Protein AF-A0A327NER9-F1 (afdb_monomer)

pLDDT: mean 85.05, std 8.13, range [46.53, 93.12]

Foldseek 3Di:
DPQFWEWDADPVDDDIDIDRPVVVVVVVVVPQFPDKDKDKDDFDDWPPWDQDPVRKTKTKTKTKIWMFGHHPDPPRTPDIDIFIKIWIWIWDWDWDQDPNDTDIDIDIGTGYIYTDDD

Sequence (118 aa):
MPAATIEVTSKSRPGARRFPVREYLTRLKLLPYSSTKIEWSEIQYIKEMSQAADGNYYGVITGQQTFVGYGGNPGDVIYTDVTPKRVRVKLERYQMSYDGTDITKWNLLLGNIGVAAN

Organism: NCBI:txid2183553

Solvent-accessible surface area (backbone atoms only — not comparable to full-atom values): 6838 Å² total; per-residue (Å²): 128,76,85,39,29,37,41,46,72,46,95,93,46,84,63,80,45,77,34,48,46,69,58,48,55,55,54,57,73,71,44,99,44,71,46,74,48,80,46,80,47,73,74,56,60,80,40,78,72,42,74,46,98,85,76,34,36,34,29,36,36,36,30,34,37,40,40,36,33,25,39,94,51,92,88,38,74,76,44,75,49,80,45,48,30,35,32,34,34,37,43,40,79,46,81,44,78,55,94,93,40,80,40,82,46,73,47,80,43,81,44,42,32,38,63,51,82,128

Radius of gyration: 17.62 Å; Cα contacts (8 Å, |Δi|>4): 236; chains: 1; bounding box: 38×24×56 Å

Nearest PDB structures (foldseek):
  6baq-assembly4_D  TM=3.964E-01  e=5.651E-02  Mus musculus
  4kgo-assembly1_B  TM=3.576E-01  e=6.959E-02  Homo sapiens
  5i7j-assembly2_B  TM=3.244E-01  e=5.953E-02  Homo sapiens
  4uv3-assembly1_A  TM=3.340E-01  e=1.156E+00  Escherichia coli str. K-12 substr. MC4100
  5jql-assembly1_E  TM=4.143E-01  e=5.799E+00  Saccharomyces cerevisiae S288C

Structure (mmCIF, N/CA/C/O backbone):
data_AF-A0A327NER9-F1
#
_entry.id   AF-A0A327NER9-F1
#
loop_
_atom_site.group_PDB
_atom_site.id
_atom_site.type_symbol
_atom_site.label_atom_id
_atom_site.label_alt_id
_atom_site.label_comp_id
_atom_site.label_asym_id
_atom_site.label_entity_id
_atom_site.label_seq_id
_atom_site.pdbx_PDB_ins_code
_atom_site.Cartn_x
_atom_site.Cartn_y
_atom_site.Cartn_z
_atom_site.occupancy
_atom_site.B_iso_or_equiv
_atom_site.auth_seq_id
_atom_site.auth_comp_id
_atom_site.auth_asym_id
_atom_site.auth_atom_id
_atom_site.pdbx_PDB_model_num
ATOM 1 N N . MET A 1 1 ? -2.758 -10.154 12.337 1.00 54.97 1 MET A N 1
ATOM 2 C CA . MET A 1 1 ? -3.418 -10.135 11.013 1.00 54.97 1 MET A CA 1
ATOM 3 C C . MET A 1 1 ? -2.993 -11.376 10.247 1.00 54.97 1 MET A C 1
ATOM 5 O O . MET A 1 1 ? -1.838 -11.760 10.413 1.00 54.97 1 MET A O 1
ATOM 9 N N . PRO A 1 2 ? -3.852 -11.987 9.414 1.00 58.75 2 PRO A N 1
ATOM 10 C CA . PRO A 1 2 ? -3.367 -12.898 8.375 1.00 58.75 2 PRO A CA 1
ATOM 11 C C . PRO A 1 2 ? -2.287 -12.200 7.530 1.00 58.75 2 PRO A C 1
ATOM 13 O O . PRO A 1 2 ? -2.236 -10.968 7.497 1.00 58.75 2 PRO A O 1
ATOM 16 N N . ALA A 1 3 ? -1.403 -12.972 6.892 1.00 79.62 3 ALA A N 1
ATOM 17 C CA . ALA A 1 3 ? -0.289 -12.433 6.113 1.00 79.62 3 ALA A CA 1
ATOM 18 C C . ALA A 1 3 ? -0.786 -11.364 5.124 1.00 79.62 3 ALA A C 1
ATOM 20 O O . ALA A 1 3 ? -1.607 -11.660 4.256 1.00 79.62 3 ALA A O 1
ATOM 21 N N . ALA A 1 4 ? -0.317 -10.123 5.287 1.00 85.19 4 ALA A N 1
ATOM 22 C CA . ALA A 1 4 ? -0.734 -9.009 4.448 1.00 85.19 4 ALA A CA 1
ATOM 23 C C . ALA A 1 4 ? -0.411 -9.303 2.978 1.00 85.19 4 ALA A C 1
ATOM 25 O O . ALA A 1 4 ? 0.658 -9.830 2.639 1.00 85.19 4 ALA A O 1
ATOM 26 N N . THR A 1 5 ? -1.349 -8.951 2.108 1.00 91.56 5 THR A N 1
ATOM 27 C CA . THR A 1 5 ? -1.238 -9.153 0.663 1.00 91.56 5 THR A CA 1
ATOM 28 C C . THR A 1 5 ? -1.356 -7.840 -0.090 1.00 91.56 5 THR A C 1
ATOM 30 O O . THR A 1 5 ? -1.950 -6.884 0.403 1.00 91.56 5 THR A O 1
ATOM 33 N N . ILE A 1 6 ? -0.803 -7.806 -1.297 1.00 89.75 6 ILE A N 1
ATOM 34 C CA . ILE A 1 6 ? -0.917 -6.690 -2.225 1.00 89.75 6 ILE A CA 1
ATOM 35 C C . ILE A 1 6 ? -1.418 -7.172 -3.577 1.00 89.75 6 ILE A C 1
ATOM 37 O O . ILE A 1 6 ? -1.001 -8.210 -4.093 1.00 89.75 6 ILE A O 1
ATOM 41 N N . GLU A 1 7 ? -2.332 -6.400 -4.137 1.00 91.81 7 GLU A N 1
ATOM 42 C CA . GLU A 1 7 ? -2.917 -6.631 -5.438 1.00 91.81 7 GLU A CA 1
ATOM 43 C C . GLU A 1 7 ? -2.289 -5.712 -6.485 1.00 91.81 7 GLU A C 1
ATOM 45 O O . GLU A 1 7 ? -2.077 -4.511 -6.264 1.00 91.81 7 GLU A O 1
ATOM 50 N N . VAL A 1 8 ? -1.972 -6.299 -7.635 1.00 89.25 8 VAL A N 1
ATOM 51 C CA . VAL A 1 8 ? -1.321 -5.634 -8.761 1.00 89.25 8 VAL A CA 1
ATOM 52 C C . VAL A 1 8 ? -2.014 -5.999 -10.064 1.00 89.25 8 VAL A C 1
ATOM 54 O O . VAL A 1 8 ? -2.511 -7.115 -10.240 1.00 89.25 8 VAL A O 1
ATOM 57 N N . THR A 1 9 ? -1.999 -5.062 -10.998 1.00 86.94 9 THR A N 1
ATOM 58 C CA . THR A 1 9 ? -2.433 -5.242 -12.384 1.00 86.94 9 THR A CA 1
ATOM 59 C C . THR A 1 9 ? -1.222 -5.129 -13.309 1.00 86.94 9 THR A C 1
ATOM 61 O O . THR A 1 9 ? -0.126 -4.747 -12.899 1.00 86.94 9 THR A O 1
ATOM 64 N N . SER A 1 10 ? -1.373 -5.540 -14.565 1.00 81.25 10 SER A N 1
ATOM 65 C CA . SER A 1 10 ? -0.334 -5.376 -15.581 1.00 81.25 10 SER A CA 1
ATOM 66 C C . SER A 1 10 ? -0.972 -5.194 -16.944 1.00 81.25 10 SER A C 1
ATOM 68 O O . SER A 1 10 ? -1.949 -5.869 -17.256 1.00 81.25 10 SER A O 1
ATOM 70 N N . LYS A 1 11 ? -0.364 -4.352 -17.784 1.00 80.44 11 LYS A N 1
ATOM 71 C CA . LYS A 1 11 ? -0.793 -4.174 -19.176 1.00 80.44 11 LYS A CA 1
ATOM 72 C C . LYS A 1 11 ? -0.696 -5.469 -19.990 1.00 80.44 11 LYS A C 1
ATOM 74 O O . LYS A 1 11 ? -1.546 -5.717 -20.832 1.00 80.44 11 LYS A O 1
ATOM 79 N N . SER A 1 12 ? 0.306 -6.312 -19.725 1.00 83.31 12 SER A N 1
ATOM 80 C CA . SER A 1 12 ? 0.543 -7.545 -20.493 1.00 83.31 12 SER A CA 1
ATOM 81 C C . SER A 1 12 ? -0.265 -8.751 -20.012 1.00 83.31 12 SER A C 1
ATOM 83 O O . SER A 1 12 ? -0.301 -9.777 -20.685 1.00 83.31 12 SER A O 1
ATOM 85 N N . ARG A 1 13 ? -0.883 -8.666 -18.829 1.00 83.75 13 ARG A N 1
ATOM 86 C CA . ARG A 1 13 ? -1.63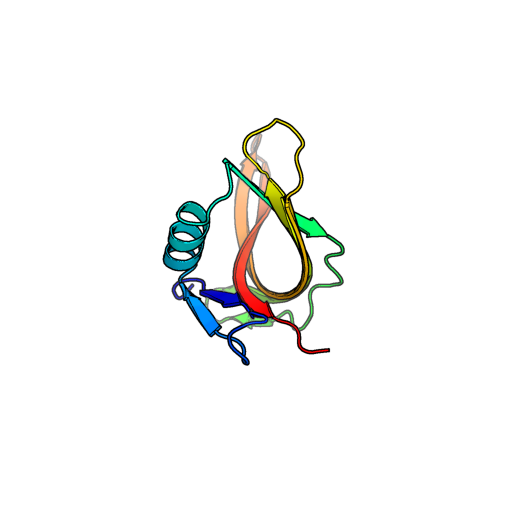4 -9.765 -18.210 1.00 83.75 13 ARG A CA 1
ATOM 87 C C . ARG A 1 13 ? -2.896 -9.201 -17.558 1.00 83.75 13 ARG A C 1
ATOM 89 O O . ARG A 1 13 ? -2.789 -8.724 -16.418 1.00 83.75 13 ARG A O 1
ATOM 96 N N . PRO A 1 14 ? -4.043 -9.259 -18.264 1.00 85.75 14 PRO A N 1
ATOM 97 C CA . PRO A 1 14 ? -5.319 -8.762 -17.770 1.00 85.75 14 PRO A CA 1
ATOM 98 C C . PRO A 1 14 ? -5.690 -9.364 -16.413 1.00 85.75 14 PRO A C 1
ATOM 100 O O . PRO A 1 14 ? -5.356 -10.511 -16.111 1.00 85.75 14 PRO A O 1
ATOM 103 N N . GLY A 1 15 ? -6.403 -8.580 -15.607 1.00 86.00 15 GLY A N 1
ATOM 104 C CA . GLY A 1 15 ? -6.875 -8.988 -14.288 1.00 86.00 15 GLY A CA 1
ATOM 105 C C . GLY A 1 15 ? -5.938 -8.626 -13.133 1.00 86.00 15 GLY A C 1
ATOM 106 O O . GLY A 1 15 ? -4.725 -8.432 -13.281 1.00 86.00 15 GLY A O 1
ATOM 107 N N . ALA A 1 16 ? -6.548 -8.525 -11.955 1.00 89.50 16 ALA A N 1
ATOM 108 C CA . ALA A 1 16 ? -5.879 -8.241 -10.698 1.00 89.50 16 ALA A CA 1
ATOM 109 C C . ALA A 1 16 ? -5.304 -9.532 -10.095 1.00 89.50 16 ALA A C 1
ATOM 111 O O . ALA A 1 16 ? -5.959 -10.574 -10.074 1.00 89.50 16 ALA A O 1
ATOM 112 N N . ARG A 1 17 ? -4.060 -9.477 -9.615 1.00 91.44 17 ARG A N 1
ATOM 113 C CA . ARG A 1 17 ? -3.366 -10.610 -8.987 1.00 91.44 17 ARG A CA 1
ATOM 114 C C . ARG A 1 17 ? -2.900 -10.227 -7.600 1.00 91.44 17 ARG A C 1
ATOM 116 O O . ARG A 1 17 ? -2.339 -9.151 -7.419 1.00 91.44 17 ARG A O 1
ATOM 123 N N . ARG A 1 18 ? -3.098 -11.130 -6.644 1.00 93.00 18 ARG A N 1
ATOM 124 C CA . ARG A 1 18 ? -2.782 -10.925 -5.232 1.00 93.00 18 ARG A CA 1
ATOM 125 C C . ARG A 1 18 ? -1.542 -11.716 -4.841 1.00 93.00 18 ARG A C 1
ATOM 127 O O . ARG A 1 18 ? -1.468 -12.910 -5.107 1.00 93.00 18 ARG A O 1
ATOM 134 N N . PHE A 1 19 ? -0.600 -11.050 -4.186 1.00 92.06 19 PHE A N 1
ATOM 135 C CA . PHE A 1 19 ? 0.648 -11.639 -3.709 1.00 92.06 19 PHE A CA 1
ATOM 136 C C . PHE A 1 19 ? 0.833 -11.352 -2.218 1.00 92.06 19 PHE A C 1
ATOM 138 O O . PHE A 1 19 ? 0.467 -10.264 -1.768 1.00 92.06 19 PHE A O 1
ATOM 145 N N . PRO A 1 20 ? 1.434 -12.261 -1.434 1.00 93.12 20 PRO A N 1
ATOM 146 C CA . PRO A 1 20 ? 2.003 -11.904 -0.139 1.00 93.12 20 PRO A CA 1
ATOM 147 C C . PRO A 1 20 ? 2.966 -10.723 -0.295 1.00 93.12 20 PRO A C 1
ATOM 149 O O . PRO A 1 20 ? 3.757 -10.691 -1.240 1.00 93.12 20 PRO A O 1
ATOM 152 N N . VAL A 1 21 ? 2.948 -9.770 0.642 1.00 88.62 21 VAL A N 1
ATOM 153 C CA . VAL A 1 21 ? 3.790 -8.558 0.552 1.00 88.62 21 VAL A CA 1
ATOM 154 C C . VAL A 1 21 ? 5.271 -8.908 0.368 1.00 88.62 21 VAL A C 1
ATOM 156 O O . VAL A 1 21 ? 5.946 -8.308 -0.463 1.00 88.62 21 VAL A O 1
ATOM 159 N N . ARG A 1 22 ? 5.768 -9.934 1.073 1.00 90.06 22 ARG A N 1
ATOM 160 C CA . ARG A 1 22 ? 7.145 -10.425 0.908 1.00 90.06 22 ARG A CA 1
ATOM 161 C C . ARG A 1 22 ? 7.438 -10.832 -0.535 1.00 90.06 22 ARG A C 1
ATOM 163 O O . ARG A 1 22 ? 8.459 -10.434 -1.081 1.00 90.06 22 ARG A O 1
ATOM 170 N N . GLU A 1 23 ? 6.555 -11.620 -1.139 1.00 92.12 23 GLU A N 1
ATOM 171 C CA . GLU A 1 23 ? 6.737 -12.104 -2.506 1.00 92.12 23 GLU A CA 1
ATOM 172 C C . GLU A 1 23 ? 6.720 -10.948 -3.510 1.00 92.12 23 GLU A C 1
ATOM 174 O O . GLU A 1 23 ? 7.566 -10.890 -4.401 1.00 92.12 23 GLU A O 1
ATOM 179 N N . TYR A 1 24 ? 5.806 -9.992 -3.335 1.00 89.88 24 TYR A N 1
ATOM 180 C CA . TYR A 1 24 ? 5.759 -8.782 -4.151 1.00 89.88 24 TYR A CA 1
ATOM 181 C C . TYR A 1 24 ? 7.067 -7.985 -4.084 1.00 89.88 24 TYR A C 1
ATOM 183 O O . TYR A 1 24 ? 7.638 -7.660 -5.124 1.00 89.88 24 TYR A O 1
ATOM 191 N N . LEU A 1 25 ? 7.578 -7.724 -2.877 1.00 87.69 25 LEU A N 1
ATOM 192 C CA . LEU A 1 25 ? 8.834 -6.995 -2.690 1.00 87.69 25 LEU A CA 1
ATOM 193 C C . LEU A 1 25 ? 10.031 -7.751 -3.287 1.00 87.69 25 LEU A C 1
ATOM 195 O O . LEU A 1 25 ? 10.905 -7.130 -3.886 1.00 87.69 25 LEU A O 1
ATOM 199 N N . THR A 1 26 ? 10.065 -9.083 -3.185 1.00 90.38 26 THR A N 1
ATOM 200 C CA . THR A 1 26 ? 11.093 -9.900 -3.849 1.00 90.38 26 THR A CA 1
ATOM 201 C C . THR A 1 26 ? 11.019 -9.766 -5.367 1.00 90.38 26 THR A C 1
ATOM 203 O O . THR A 1 26 ? 12.047 -9.572 -6.006 1.00 90.38 26 THR A O 1
ATOM 206 N N . ARG A 1 27 ? 9.819 -9.816 -5.956 1.00 90.12 27 ARG A N 1
ATOM 207 C CA . ARG A 1 27 ? 9.636 -9.647 -7.406 1.00 90.12 27 ARG A CA 1
ATOM 208 C C . ARG A 1 27 ? 10.058 -8.259 -7.881 1.00 90.12 27 ARG A C 1
ATOM 210 O O . ARG A 1 27 ? 10.679 -8.161 -8.931 1.00 90.12 27 ARG A O 1
ATOM 217 N N . LEU A 1 28 ? 9.764 -7.211 -7.109 1.00 87.44 28 LEU A N 1
ATOM 218 C CA . LEU A 1 28 ? 10.189 -5.845 -7.425 1.00 87.44 28 LEU A CA 1
ATOM 219 C C . LEU A 1 28 ? 11.711 -5.713 -7.520 1.00 87.44 28 LEU A C 1
ATOM 221 O O . LEU A 1 28 ? 12.197 -5.066 -8.440 1.00 87.44 28 LEU A O 1
ATOM 225 N N . LYS A 1 29 ? 12.459 -6.363 -6.620 1.00 85.19 29 LYS A N 1
ATOM 226 C CA . LYS A 1 29 ? 13.933 -6.361 -6.646 1.00 85.19 29 LYS A CA 1
ATOM 227 C C . LYS A 1 29 ? 14.530 -7.007 -7.897 1.00 85.19 29 LYS A C 1
ATOM 229 O O . LYS A 1 29 ? 15.685 -6.752 -8.206 1.00 85.19 29 LYS A O 1
ATOM 234 N N . LEU A 1 30 ? 13.774 -7.874 -8.568 1.00 88.94 30 LEU A N 1
ATOM 235 C CA . LEU A 1 30 ? 14.212 -8.576 -9.776 1.00 88.94 30 LEU A CA 1
ATOM 236 C C . LEU A 1 30 ? 13.868 -7.813 -11.061 1.00 88.94 30 LEU A C 1
ATOM 238 O O . LEU A 1 30 ? 14.236 -8.256 -12.147 1.00 88.94 30 LEU A O 1
ATOM 242 N N . LEU A 1 31 ? 13.130 -6.704 -10.963 1.00 88.00 31 LEU A N 1
ATOM 243 C CA . LEU A 1 31 ? 12.841 -5.861 -12.118 1.00 88.00 31 LEU A CA 1
ATOM 244 C C . LEU A 1 31 ? 14.110 -5.118 -12.561 1.00 88.00 31 LEU A C 1
ATOM 246 O O . LEU A 1 31 ? 14.963 -4.826 -11.724 1.00 88.00 31 LEU A O 1
ATOM 250 N N . PRO A 1 32 ? 14.237 -4.779 -13.856 1.00 88.69 32 PRO A N 1
ATOM 251 C CA . PRO A 1 32 ? 15.429 -4.141 -14.415 1.00 88.69 32 PRO A CA 1
ATOM 252 C C . PRO A 1 32 ? 15.489 -2.634 -14.092 1.00 88.69 32 PRO A C 1
ATOM 254 O O . PRO A 1 32 ? 15.685 -1.805 -14.975 1.00 88.69 32 P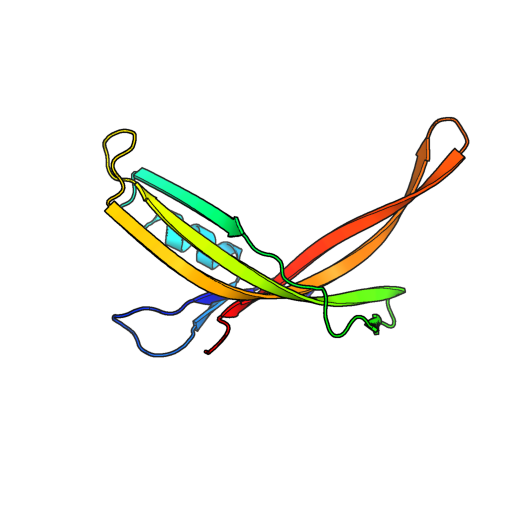RO A O 1
ATOM 257 N N . TYR A 1 33 ? 15.290 -2.278 -12.823 1.00 88.38 33 TYR A N 1
ATOM 258 C CA . TYR A 1 33 ? 15.423 -0.925 -12.290 1.00 88.38 33 TYR A CA 1
ATOM 259 C C . TYR A 1 33 ? 16.638 -0.876 -11.361 1.00 88.38 33 TYR A C 1
ATOM 261 O O . TYR A 1 33 ? 16.862 -1.806 -10.588 1.00 88.38 33 TYR A O 1
ATOM 269 N N . SER A 1 34 ? 17.406 0.214 -11.392 1.00 88.81 34 SER A N 1
ATOM 270 C CA . SER A 1 34 ? 18.492 0.430 -10.423 1.00 88.81 34 SER A CA 1
ATOM 271 C C . SER A 1 34 ? 17.938 0.691 -9.020 1.00 88.81 34 SER A C 1
ATOM 273 O O . SER A 1 34 ? 18.510 0.275 -8.014 1.00 88.81 34 SER A O 1
ATOM 275 N N . SER A 1 35 ? 16.795 1.378 -8.956 1.00 88.31 35 SER A N 1
ATOM 276 C CA . SER A 1 35 ? 16.057 1.675 -7.738 1.00 88.31 35 SER A CA 1
ATOM 277 C C . SER A 1 35 ? 14.588 1.938 -8.056 1.00 88.31 35 SER A C 1
ATOM 279 O O . SER A 1 35 ? 14.210 2.239 -9.191 1.00 88.31 35 SER A O 1
ATOM 281 N N . THR A 1 36 ? 13.740 1.817 -7.038 1.00 88.62 36 THR A N 1
ATOM 282 C CA . THR A 1 36 ? 12.301 2.064 -7.154 1.00 88.62 36 THR A CA 1
ATOM 283 C C . THR A 1 36 ? 11.820 2.899 -5.981 1.00 88.62 36 THR A C 1
ATOM 285 O O . THR A 1 36 ? 12.183 2.608 -4.839 1.00 88.62 36 THR A O 1
ATOM 288 N N . LYS A 1 37 ? 10.952 3.874 -6.240 1.00 89.94 37 LYS A N 1
ATOM 289 C CA . LYS A 1 37 ? 10.272 4.676 -5.221 1.00 89.94 37 LYS A CA 1
ATOM 290 C C . LYS A 1 37 ? 8.781 4.359 -5.246 1.00 89.94 37 LYS A C 1
ATOM 292 O O . LYS A 1 37 ? 8.166 4.346 -6.309 1.00 89.94 37 LYS A O 1
ATOM 297 N N . ILE A 1 38 ? 8.216 4.079 -4.074 1.00 87.75 38 ILE A N 1
ATOM 298 C CA . ILE A 1 38 ? 6.784 3.828 -3.900 1.00 87.75 38 ILE A CA 1
ATOM 299 C C . ILE A 1 38 ? 6.269 4.820 -2.871 1.00 87.75 38 ILE A C 1
ATOM 301 O O . ILE A 1 38 ? 6.683 4.777 -1.714 1.00 87.75 38 ILE A O 1
ATOM 305 N N . GLU A 1 39 ? 5.374 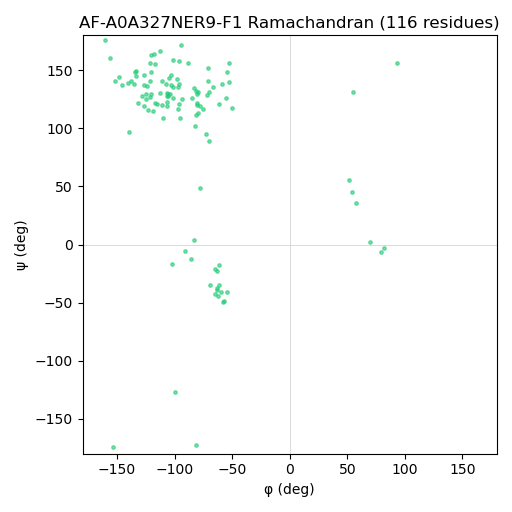5.698 -3.299 1.00 88.25 39 GLU A N 1
ATOM 306 C CA . GLU A 1 39 ? 4.769 6.724 -2.455 1.00 88.25 39 GLU A CA 1
ATOM 307 C C . GLU A 1 39 ? 3.259 6.566 -2.414 1.00 88.25 39 GLU A C 1
ATOM 309 O O . GLU A 1 39 ? 2.637 6.116 -3.375 1.00 88.25 39 GLU A O 1
ATOM 314 N N . TRP A 1 40 ? 2.683 6.944 -1.278 1.00 80.38 40 TRP A N 1
ATOM 315 C CA . TRP A 1 40 ? 1.248 6.947 -1.056 1.00 80.38 40 TRP A CA 1
ATOM 316 C C . TRP A 1 40 ? 0.787 8.387 -0.858 1.00 80.38 40 TRP A C 1
ATOM 318 O O . TRP A 1 40 ? 1.259 9.057 0.060 1.00 80.38 40 TRP A O 1
ATOM 328 N N . SER A 1 41 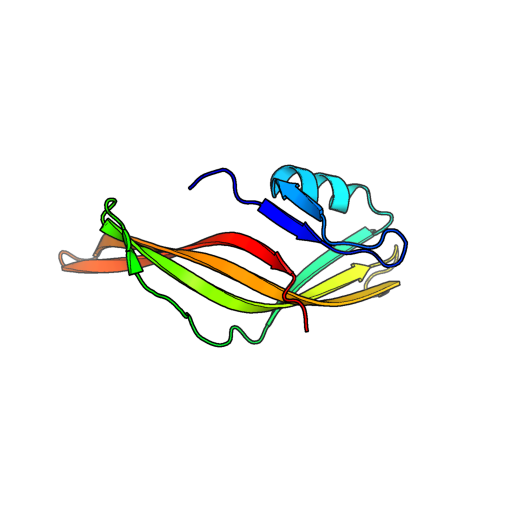? -0.117 8.857 -1.713 1.00 78.06 41 SER A N 1
ATOM 329 C CA . SER A 1 41 ? -0.700 10.200 -1.666 1.00 78.06 41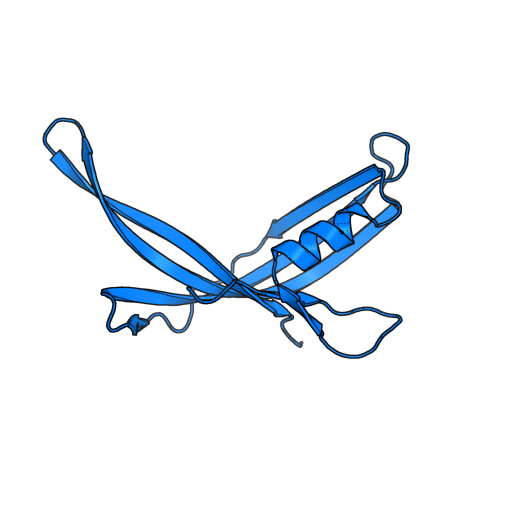 SER A CA 1
ATOM 330 C C . SER A 1 41 ? -2.221 10.136 -1.507 1.00 78.06 41 SER A C 1
ATOM 332 O O . SER A 1 41 ? -2.844 9.093 -1.720 1.00 78.06 41 SER A O 1
ATOM 334 N N . GLU A 1 42 ? -2.812 11.266 -1.101 1.00 65.44 42 GLU A N 1
ATOM 335 C CA . GLU A 1 42 ? -4.268 11.468 -1.049 1.00 65.44 42 GLU A CA 1
ATOM 336 C C . GLU A 1 42 ? -5.018 10.356 -0.301 1.00 65.44 42 GLU A C 1
ATOM 338 O O . GLU A 1 42 ? -5.925 9.724 -0.839 1.00 65.44 42 GLU A O 1
ATOM 343 N N . ILE A 1 43 ? -4.639 10.086 0.952 1.00 64.62 43 ILE A N 1
ATOM 344 C CA . ILE A 1 43 ? -5.355 9.112 1.786 1.00 64.62 43 ILE A CA 1
ATOM 345 C C . ILE A 1 43 ? -6.722 9.707 2.160 1.00 64.62 43 ILE A C 1
ATOM 347 O O . ILE A 1 43 ? -6.875 10.407 3.161 1.00 64.62 43 ILE A O 1
ATOM 351 N N . GLN A 1 44 ? -7.719 9.469 1.312 1.00 61.12 44 GLN A N 1
ATOM 352 C CA . GLN A 1 44 ? -9.080 9.965 1.459 1.00 61.12 44 GLN A CA 1
ATOM 353 C C . GLN A 1 44 ? -9.843 9.051 2.422 1.00 61.12 44 GLN A C 1
ATOM 355 O O . GLN A 1 44 ? -10.283 7.979 2.020 1.00 61.12 44 GLN A O 1
ATOM 360 N N . TYR A 1 45 ? -9.998 9.507 3.671 1.00 64.44 45 TYR A N 1
ATOM 361 C CA . TYR A 1 45 ? -10.923 9.027 4.712 1.00 64.44 45 TYR A CA 1
ATOM 362 C C . TYR A 1 45 ? -10.880 7.530 5.086 1.00 64.44 45 TYR A C 1
ATOM 364 O O . TYR A 1 45 ? -10.997 6.630 4.259 1.00 64.44 45 TYR A O 1
ATOM 372 N N . ILE A 1 46 ? -10.822 7.246 6.393 1.00 71.56 46 ILE A N 1
ATOM 373 C CA . ILE A 1 46 ? -11.070 5.889 6.894 1.00 71.56 46 ILE A CA 1
ATOM 374 C C . ILE A 1 46 ? -12.579 5.633 6.843 1.00 71.56 46 ILE A C 1
ATOM 376 O O . ILE A 1 46 ? -13.353 6.304 7.525 1.00 71.56 46 ILE A O 1
ATOM 380 N N . LYS A 1 47 ? -12.998 4.661 6.034 1.00 75.62 47 LYS A N 1
ATOM 381 C CA . LYS A 1 47 ? -14.384 4.186 5.954 1.00 75.62 47 LYS A CA 1
ATOM 382 C C . LYS A 1 47 ? -14.539 2.877 6.721 1.00 75.62 47 LYS A C 1
ATOM 384 O O . LYS A 1 47 ? -13.564 2.156 6.939 1.00 75.62 47 LYS A O 1
ATOM 389 N N . GLU A 1 48 ? -15.782 2.574 7.096 1.00 80.69 48 GLU A N 1
ATOM 390 C CA . GLU A 1 48 ? -16.178 1.263 7.637 1.00 80.69 48 GLU A CA 1
ATOM 391 C C . GLU A 1 48 ? -15.393 0.862 8.902 1.00 80.69 48 GLU A C 1
ATOM 393 O O . GLU A 1 48 ? -15.077 -0.306 9.121 1.00 80.69 48 GLU A O 1
ATOM 398 N N . MET A 1 49 ? -15.072 1.852 9.743 1.00 85.38 49 MET A N 1
ATOM 399 C CA . MET A 1 49 ? -14.444 1.627 11.044 1.00 85.38 49 MET A CA 1
ATOM 400 C C . MET A 1 49 ? -15.357 0.782 11.932 1.00 85.38 49 MET A C 1
ATOM 402 O O . MET A 1 49 ? -16.475 1.184 12.246 1.00 85.38 49 MET A O 1
ATOM 406 N N . SER A 1 50 ? -14.865 -0.373 12.366 1.00 88.81 50 SER A N 1
ATOM 407 C CA . SER A 1 50 ? -15.578 -1.281 13.262 1.00 88.81 50 SER A CA 1
ATOM 408 C C . SER A 1 50 ? -14.619 -1.889 14.279 1.00 88.81 50 SER A C 1
ATOM 410 O O . SER A 1 50 ? -13.482 -2.232 13.948 1.00 88.81 50 SER A O 1
ATOM 412 N N . GLN A 1 51 ? -15.061 -1.998 15.531 1.00 91.06 51 GLN A N 1
ATOM 413 C CA . GLN A 1 51 ? -14.299 -2.694 16.562 1.00 91.06 51 GLN A CA 1
ATOM 414 C C . GLN A 1 51 ? -14.530 -4.200 16.418 1.00 91.06 51 GLN A C 1
ATOM 416 O O . GLN A 1 51 ? -15.673 -4.647 16.327 1.00 91.06 51 GLN A O 1
ATOM 421 N N . ALA A 1 52 ? -13.455 -4.982 16.380 1.00 88.06 52 ALA A N 1
ATOM 422 C CA . ALA A 1 52 ? -13.542 -6.436 16.349 1.00 88.06 52 ALA A CA 1
ATOM 423 C C . ALA A 1 52 ? -13.437 -7.037 17.760 1.00 88.06 52 ALA A C 1
ATOM 425 O O . ALA A 1 52 ? -13.112 -6.356 18.732 1.00 88.06 52 ALA A O 1
ATOM 426 N N . ALA A 1 53 ? -13.681 -8.346 17.862 1.00 88.81 53 ALA A N 1
ATOM 427 C CA . ALA A 1 53 ? -13.641 -9.091 19.124 1.00 88.81 53 ALA A CA 1
ATOM 428 C C . ALA A 1 53 ? -12.263 -9.077 19.821 1.00 88.81 53 ALA A C 1
ATOM 430 O O . ALA A 1 53 ? -12.178 -9.354 21.012 1.00 88.81 53 ALA A O 1
ATOM 431 N N . ASP A 1 54 ? -11.192 -8.739 19.098 1.00 86.94 54 ASP A N 1
ATOM 432 C CA . ASP A 1 54 ? -9.837 -8.573 19.639 1.00 86.94 54 ASP A CA 1
ATOM 433 C C . ASP A 1 54 ? -9.596 -7.183 20.268 1.00 86.94 54 ASP A C 1
ATOM 435 O O . ASP A 1 54 ? -8.472 -6.865 20.653 1.00 86.94 54 ASP A O 1
ATOM 439 N N . GLY A 1 55 ? -10.631 -6.337 20.336 1.00 85.69 55 GLY A N 1
ATOM 440 C CA . GLY A 1 55 ? -10.580 -4.983 20.884 1.00 85.69 55 GLY A CA 1
ATOM 441 C C . GLY A 1 55 ? -9.987 -3.931 19.942 1.00 85.69 55 GLY A C 1
ATOM 442 O O . GLY A 1 55 ? -10.048 -2.742 20.267 1.00 85.69 55 GLY A O 1
ATOM 443 N N . ASN A 1 56 ? -9.458 -4.329 18.780 1.00 88.94 56 ASN A N 1
ATOM 444 C CA . ASN A 1 56 ? -8.872 -3.424 17.794 1.00 88.94 56 ASN A CA 1
ATOM 445 C C . ASN A 1 56 ? -9.922 -2.908 16.809 1.00 88.94 56 ASN A C 1
ATOM 447 O O . ASN A 1 56 ? -10.937 -3.558 16.552 1.00 88.94 56 ASN A O 1
ATOM 451 N N . TYR A 1 57 ? -9.646 -1.753 16.207 1.00 89.00 57 TYR A N 1
ATOM 452 C CA . TYR A 1 57 ? -10.500 -1.193 15.163 1.00 89.00 57 TYR A CA 1
ATOM 453 C C . TYR A 1 57 ? -9.964 -1.566 13.791 1.00 89.00 57 TYR A C 1
ATOM 455 O O . TYR A 1 57 ? -8.761 -1.487 13.542 1.00 89.00 57 TYR A O 1
ATOM 463 N N . TYR A 1 58 ? -10.861 -1.935 12.888 1.00 90.00 58 TYR A N 1
ATOM 464 C CA . TYR A 1 58 ? -10.551 -2.238 11.501 1.00 90.00 58 TYR A CA 1
ATOM 465 C C . TYR A 1 58 ? -11.351 -1.323 10.590 1.00 90.00 58 TYR A C 1
ATOM 467 O O . TYR A 1 58 ? -12.522 -1.066 10.847 1.00 90.00 58 TYR A O 1
ATOM 475 N N . GLY A 1 59 ? -10.723 -0.863 9.516 1.00 88.88 59 GLY A N 1
ATOM 476 C CA . GLY A 1 59 ? -11.378 -0.036 8.510 1.00 88.88 59 GLY A CA 1
ATOM 477 C C . GLY A 1 59 ? -10.707 -0.175 7.154 1.00 88.88 59 GLY A C 1
ATOM 478 O O . GLY A 1 59 ? -9.788 -0.984 6.973 1.00 88.88 59 GLY A O 1
ATOM 479 N N . VAL A 1 60 ? -11.159 0.630 6.201 1.00 87.75 60 VAL A N 1
ATOM 480 C CA . VAL A 1 60 ? -10.585 0.705 4.857 1.00 87.75 60 VAL A CA 1
ATOM 481 C C . VAL A 1 60 ? -10.212 2.147 4.556 1.00 87.75 60 VAL A C 1
ATOM 483 O O . VAL A 1 60 ? -11.040 3.044 4.699 1.00 87.75 60 VAL A O 1
ATOM 486 N N . ILE A 1 61 ? -8.977 2.363 4.111 1.00 86.12 61 ILE A N 1
ATOM 487 C CA . ILE A 1 61 ? -8.549 3.636 3.528 1.00 86.12 61 ILE A CA 1
ATOM 488 C C . ILE A 1 61 ? -8.481 3.514 2.012 1.00 86.12 61 ILE A C 1
ATOM 490 O O . ILE A 1 61 ? -8.120 2.465 1.469 1.00 86.12 61 ILE A O 1
ATOM 494 N N . THR A 1 62 ? -8.809 4.602 1.332 1.00 86.25 62 THR A N 1
ATOM 495 C CA . THR A 1 62 ? -8.544 4.778 -0.095 1.00 86.25 62 THR A CA 1
ATOM 496 C C . THR A 1 62 ? -7.416 5.772 -0.279 1.00 86.25 62 THR A C 1
ATOM 498 O O . THR A 1 62 ? -7.374 6.781 0.416 1.00 86.25 62 THR A O 1
ATOM 501 N N . GLY A 1 63 ? -6.505 5.490 -1.199 1.00 86.19 63 GLY A N 1
ATOM 502 C CA . GLY A 1 63 ? -5.430 6.411 -1.552 1.00 86.19 63 GLY A CA 1
ATOM 503 C C . GLY A 1 63 ? -4.839 6.069 -2.907 1.00 86.19 63 GLY A C 1
ATOM 504 O O . GLY A 1 63 ? -5.218 5.070 -3.523 1.00 86.19 63 GLY A O 1
ATOM 505 N N . GLN A 1 64 ? -3.909 6.890 -3.369 1.00 89.69 64 GLN A N 1
ATOM 506 C CA . GLN A 1 64 ? -3.174 6.641 -4.600 1.00 89.69 64 GLN A CA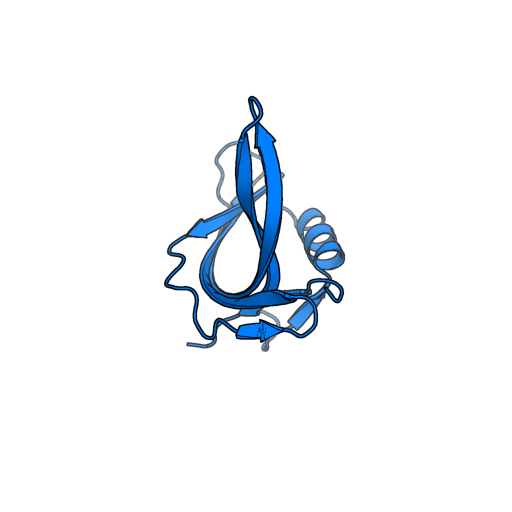 1
ATOM 507 C C . GLN A 1 64 ? -1.773 6.144 -4.269 1.00 89.69 64 GLN A C 1
ATOM 509 O O . GLN A 1 64 ? -1.121 6.652 -3.360 1.00 89.69 64 GLN A O 1
ATOM 514 N N . GLN A 1 65 ? -1.318 5.134 -5.005 1.00 88.62 65 GLN A N 1
ATOM 515 C CA . GLN A 1 65 ? 0.060 4.673 -4.956 1.00 88.62 65 GLN A CA 1
ATOM 516 C C . GLN A 1 65 ? 0.770 5.117 -6.231 1.00 88.62 65 GLN A C 1
ATOM 518 O O . GLN A 1 65 ? 0.408 4.669 -7.320 1.00 88.62 65 GLN A O 1
ATOM 523 N N . THR A 1 66 ? 1.815 5.921 -6.075 1.00 92.06 66 THR A N 1
ATOM 524 C CA . THR A 1 66 ? 2.730 6.295 -7.153 1.00 92.06 66 THR A CA 1
ATOM 525 C C . THR A 1 66 ? 3.943 5.378 -7.112 1.00 92.06 66 THR A C 1
ATOM 527 O O . THR A 1 66 ? 4.648 5.300 -6.104 1.00 92.06 66 THR A O 1
ATOM 530 N N . PHE A 1 67 ? 4.182 4.666 -8.206 1.00 91.25 67 PHE A N 1
ATOM 531 C CA . PHE A 1 67 ? 5.364 3.844 -8.420 1.00 91.25 67 PHE A CA 1
ATOM 532 C C . PHE A 1 67 ? 6.281 4.532 -9.429 1.00 91.25 67 PHE A C 1
ATOM 534 O O . PHE A 1 67 ? 5.845 4.851 -10.531 1.00 91.25 67 PHE A O 1
ATOM 541 N N . VAL A 1 68 ? 7.555 4.697 -9.078 1.00 92.75 68 VAL A N 1
ATOM 542 C CA . VAL A 1 68 ? 8.594 5.228 -9.968 1.00 92.75 68 VAL A CA 1
ATOM 543 C C . VAL A 1 68 ? 9.755 4.241 -10.033 1.00 92.75 68 VAL A C 1
ATOM 545 O O . VAL A 1 68 ? 10.298 3.855 -8.997 1.00 92.75 68 VAL A O 1
ATOM 548 N N . GLY A 1 69 ? 10.131 3.828 -11.242 1.00 92.00 69 GLY A N 1
ATOM 549 C CA . GLY A 1 69 ? 11.312 3.007 -11.512 1.00 92.00 69 GLY A CA 1
ATOM 550 C C . GLY A 1 69 ? 12.419 3.841 -12.150 1.00 92.00 69 GLY A C 1
ATOM 551 O O . GLY A 1 69 ? 12.170 4.535 -13.139 1.00 92.00 69 GLY A O 1
ATOM 552 N N . TYR A 1 70 ? 13.629 3.758 -11.598 1.00 92.38 70 TYR A N 1
ATOM 553 C CA . TYR A 1 70 ? 14.794 4.505 -12.074 1.00 92.38 70 TYR A CA 1
ATOM 554 C C . TYR A 1 70 ? 15.774 3.612 -12.848 1.00 92.38 70 TYR A C 1
ATOM 556 O O . TYR A 1 70 ? 15.970 2.440 -12.509 1.00 92.38 70 TYR A O 1
ATOM 564 N N . GLY A 1 71 ? 16.385 4.176 -13.889 1.00 90.12 71 GLY A N 1
ATOM 565 C CA . GLY A 1 71 ? 17.435 3.580 -14.712 1.00 90.12 71 GLY A CA 1
ATOM 566 C C . GLY A 1 71 ? 18.821 3.685 -14.071 1.00 90.12 71 GLY A C 1
ATOM 567 O O . GLY A 1 71 ? 18.965 4.074 -12.914 1.00 90.12 71 GLY A O 1
ATOM 568 N N . GLY A 1 72 ? 19.867 3.308 -14.806 1.00 85.12 72 GLY A N 1
ATOM 569 C CA . GLY A 1 72 ? 21.237 3.231 -14.273 1.00 85.12 72 GLY A CA 1
ATOM 570 C C . GLY A 1 72 ? 21.847 4.575 -13.855 1.00 85.12 72 GLY A C 1
ATOM 571 O O . GLY A 1 72 ? 22.768 4.593 -13.043 1.00 85.12 72 GLY A O 1
ATOM 572 N N . ASN A 1 73 ? 21.321 5.690 -14.368 1.00 87.06 73 ASN A N 1
ATOM 573 C CA . ASN A 1 73 ? 21.801 7.029 -14.047 1.00 87.06 73 ASN A CA 1
ATOM 574 C C . ASN A 1 73 ? 20.934 7.680 -12.951 1.00 87.06 73 ASN A C 1
ATOM 576 O O . ASN A 1 73 ? 19.710 7.522 -12.962 1.00 87.06 73 ASN A O 1
ATOM 580 N N . PRO A 1 74 ? 21.523 8.449 -12.015 1.00 78.62 74 PRO A N 1
ATOM 581 C CA . PRO A 1 74 ? 20.759 9.166 -10.998 1.00 78.62 74 PRO A CA 1
ATOM 582 C C . PRO A 1 74 ? 19.697 10.081 -11.622 1.00 78.62 74 PRO A C 1
ATOM 584 O O . PRO A 1 74 ? 20.009 10.916 -12.466 1.00 78.62 74 PRO A O 1
ATOM 587 N N . GLY A 1 75 ? 18.441 9.932 -11.195 1.00 78.69 75 GLY A N 1
ATOM 588 C CA . GLY A 1 75 ? 17.320 10.744 -11.681 1.00 78.69 75 GLY A CA 1
ATOM 589 C C . GLY A 1 75 ? 16.705 10.294 -13.012 1.00 78.69 75 GLY A C 1
ATOM 590 O O . GLY A 1 75 ? 15.693 10.864 -13.411 1.00 78.69 75 GLY A O 1
ATOM 591 N N . ASP A 1 76 ? 17.246 9.262 -13.665 1.00 89.81 76 ASP A N 1
ATOM 592 C CA . ASP A 1 76 ? 16.697 8.714 -14.909 1.00 89.81 76 ASP A CA 1
ATOM 593 C C . ASP A 1 76 ? 15.407 7.927 -14.630 1.00 89.81 76 ASP A C 1
ATOM 595 O O . ASP A 1 76 ? 15.448 6.770 -14.218 1.00 89.81 76 ASP A O 1
ATOM 599 N N . VAL A 1 77 ? 14.248 8.571 -14.779 1.00 91.12 77 VAL A N 1
ATOM 600 C CA 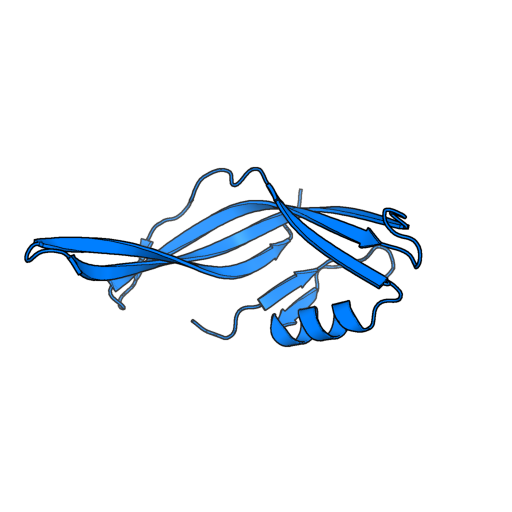. VAL A 1 77 ? 12.938 7.930 -14.595 1.00 91.12 77 VAL A CA 1
ATOM 601 C C . VAL A 1 77 ? 12.572 7.163 -15.860 1.00 91.12 77 VAL A C 1
ATOM 603 O O . VAL A 1 77 ? 12.239 7.762 -16.879 1.00 91.12 77 VAL A O 1
ATOM 606 N N . ILE A 1 78 ? 12.557 5.833 -15.773 1.00 92.44 78 ILE A N 1
ATOM 607 C CA . ILE A 1 78 ? 12.248 4.960 -16.917 1.00 92.44 78 ILE A CA 1
ATOM 608 C C . ILE A 1 78 ? 10.822 4.407 -16.884 1.00 92.44 78 ILE A C 1
ATOM 610 O O . ILE A 1 78 ? 10.307 3.947 -17.903 1.00 92.44 78 ILE A O 1
ATOM 614 N N . TYR A 1 79 ? 10.154 4.459 -15.729 1.00 89.75 79 TYR A N 1
ATOM 615 C CA . TYR A 1 79 ? 8.753 4.070 -15.605 1.00 89.75 79 TYR A CA 1
ATOM 616 C C . TYR A 1 79 ? 8.053 4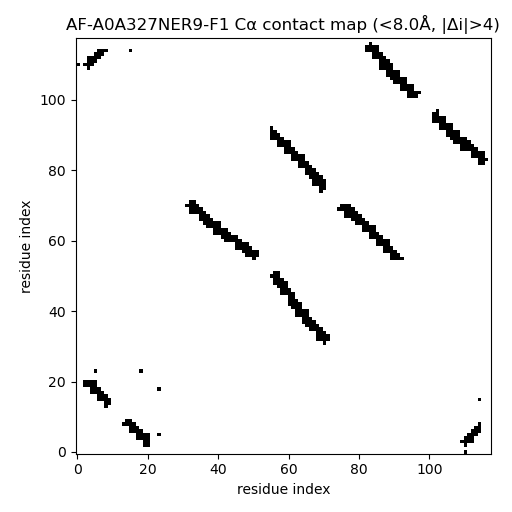.822 -14.472 1.00 89.75 79 TYR A C 1
ATOM 618 O O . TYR A 1 79 ? 8.616 4.987 -13.390 1.00 89.75 79 TYR A O 1
ATOM 626 N N . THR A 1 80 ? 6.802 5.218 -14.707 1.00 92.31 80 THR A N 1
ATOM 627 C CA . THR A 1 80 ? 5.910 5.784 -13.691 1.00 92.31 80 THR A CA 1
ATOM 628 C C . THR A 1 80 ? 4.504 5.209 -13.834 1.00 92.31 80 THR A C 1
ATOM 630 O O . THR A 1 80 ? 4.022 5.002 -14.950 1.00 92.31 80 THR A O 1
ATOM 633 N N . ASP A 1 81 ? 3.858 4.930 -12.706 1.00 90.25 81 ASP A N 1
ATOM 634 C CA . ASP A 1 81 ? 2.471 4.478 -12.641 1.00 90.25 81 ASP A CA 1
ATOM 635 C C . ASP A 1 81 ? 1.785 5.030 -11.394 1.00 90.25 81 ASP A C 1
ATOM 637 O O . ASP A 1 81 ? 2.360 5.014 -10.305 1.00 90.25 81 ASP A O 1
ATOM 641 N N . VAL A 1 82 ? 0.544 5.485 -11.553 1.00 90.38 82 VAL A N 1
ATOM 642 C CA . VAL A 1 82 ? -0.307 5.931 -10.449 1.00 90.38 82 VAL A CA 1
ATOM 643 C C . VAL A 1 82 ? -1.527 5.029 -10.421 1.00 90.38 82 VAL A C 1
ATOM 645 O O . VAL A 1 82 ? -2.332 5.025 -11.349 1.00 90.38 82 VAL A O 1
ATOM 648 N N . THR A 1 83 ? -1.660 4.257 -9.346 1.00 89.31 83 THR A N 1
ATOM 649 C CA . THR A 1 83 ? -2.750 3.293 -9.187 1.00 89.31 83 THR A CA 1
ATOM 650 C C . THR A 1 83 ? -3.557 3.620 -7.929 1.00 89.31 83 THR A C 1
ATOM 652 O O . THR A 1 83 ? -2.972 3.682 -6.843 1.00 89.31 83 THR A O 1
ATOM 655 N N . PRO A 1 84 ? -4.894 3.761 -8.014 1.00 89.69 84 PRO A N 1
ATOM 656 C CA . PRO A 1 84 ? -5.735 3.895 -6.835 1.00 89.69 84 PRO A CA 1
ATOM 657 C C . PRO A 1 84 ? -5.815 2.560 -6.083 1.00 89.69 84 PRO A C 1
ATOM 659 O O . PRO A 1 84 ? -5.879 1.470 -6.662 1.00 89.69 84 PRO A O 1
ATOM 662 N N . LYS A 1 85 ? -5.791 2.635 -4.756 1.00 88.06 85 LYS A N 1
ATOM 663 C CA . LYS A 1 85 ? -5.668 1.482 -3.866 1.00 88.06 85 LYS A CA 1
ATOM 664 C C . LYS A 1 85 ? -6.675 1.560 -2.728 1.00 88.06 85 LYS A C 1
ATOM 666 O O . LYS A 1 85 ? -6.957 2.629 -2.189 1.00 88.06 85 LYS A O 1
ATOM 671 N N . ARG A 1 86 ? -7.171 0.391 -2.325 1.00 88.88 86 ARG A N 1
ATOM 672 C CA . ARG A 1 86 ? -7.976 0.192 -1.113 1.00 88.88 86 ARG A CA 1
ATOM 673 C C . ARG A 1 86 ? -7.166 -0.611 -0.116 1.00 88.88 86 ARG A C 1
ATOM 675 O O . ARG A 1 86 ? -6.786 -1.738 -0.413 1.00 88.88 86 ARG A O 1
ATOM 682 N N . VAL A 1 87 ? -6.903 -0.056 1.058 1.00 87.19 87 VAL A N 1
ATOM 683 C CA . VAL A 1 87 ? -6.067 -0.701 2.073 1.00 87.19 87 VAL A CA 1
ATOM 684 C C . VAL A 1 87 ? -6.896 -0.983 3.312 1.00 87.19 87 VAL A C 1
ATOM 686 O O . VAL A 1 87 ? -7.451 -0.068 3.915 1.00 87.19 87 VAL A O 1
ATOM 689 N N . ARG A 1 88 ? -6.971 -2.253 3.714 1.00 88.62 88 ARG A N 1
ATOM 690 C CA . ARG A 1 88 ? -7.522 -2.623 5.019 1.00 88.62 88 ARG A CA 1
ATOM 691 C C . ARG A 1 88 ? -6.526 -2.212 6.092 1.00 88.62 88 ARG A C 1
ATOM 693 O O . ARG A 1 88 ? -5.367 -2.606 6.018 1.00 88.62 88 ARG A O 1
ATOM 700 N N . VAL A 1 89 ? -6.976 -1.481 7.098 1.00 87.75 89 VAL A N 1
ATOM 701 C CA . VAL A 1 89 ? -6.133 -1.011 8.201 1.00 87.75 89 VAL A CA 1
ATOM 702 C C . VAL A 1 89 ? -6.595 -1.589 9.530 1.00 87.75 89 VAL A C 1
ATOM 704 O O . VAL A 1 89 ? -7.763 -1.951 9.682 1.00 87.75 89 VAL A O 1
ATOM 707 N N . LYS A 1 90 ? -5.670 -1.678 10.487 1.00 88.81 90 LYS A N 1
ATOM 708 C CA . LYS A 1 90 ? -5.953 -1.927 11.905 1.00 88.81 90 LYS A CA 1
ATOM 709 C C . LYS A 1 90 ? -5.412 -0.763 12.714 1.00 88.81 90 LYS A C 1
ATOM 711 O O . LYS A 1 90 ? -4.239 -0.425 12.571 1.00 88.81 90 LYS A O 1
ATOM 716 N N . LEU A 1 91 ? -6.249 -0.202 13.573 1.00 87.38 91 LEU A N 1
ATOM 717 C CA . LEU A 1 91 ? -5.819 0.702 14.625 1.00 87.38 91 LEU A CA 1
ATOM 718 C C . LEU A 1 91 ? -5.685 -0.105 15.912 1.00 87.38 91 LEU A C 1
ATOM 720 O O . LEU A 1 91 ? -6.660 -0.663 16.421 1.00 87.38 91 LEU A O 1
ATOM 724 N N . GLU A 1 92 ? -4.459 -0.174 16.410 1.00 87.38 92 GLU A N 1
ATOM 725 C CA . GLU A 1 92 ? -4.117 -0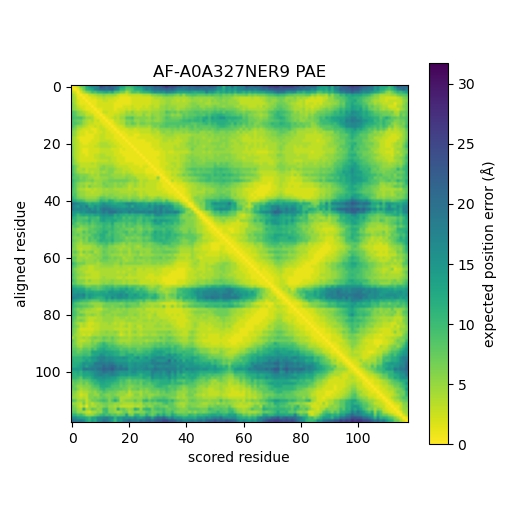.850 17.653 1.00 87.38 92 GLU A CA 1
ATOM 726 C C . GLU A 1 92 ? -3.822 0.186 18.729 1.00 87.38 92 GLU A C 1
ATOM 728 O O . GLU A 1 92 ? -2.953 1.045 18.564 1.00 87.38 92 GLU A O 1
ATOM 733 N N . ARG A 1 93 ? -4.570 0.111 19.830 1.00 85.69 93 ARG A N 1
ATOM 734 C CA . ARG A 1 93 ? -4.371 0.984 20.981 1.00 85.69 93 ARG A CA 1
ATOM 735 C C . ARG A 1 93 ? -3.236 0.438 21.833 1.00 85.69 93 ARG A C 1
ATOM 737 O O . ARG A 1 93 ? -3.270 -0.730 22.209 1.00 85.69 93 ARG A O 1
ATOM 744 N N . TYR A 1 94 ? -2.298 1.293 22.213 1.00 85.81 94 TYR A N 1
ATOM 745 C CA . TYR A 1 94 ? -1.286 0.958 23.207 1.00 85.81 94 TYR A CA 1
ATOM 746 C C . TYR A 1 94 ? -1.147 2.083 24.230 1.00 85.81 94 TYR A C 1
ATOM 748 O O . TYR A 1 94 ? -1.389 3.254 23.933 1.00 85.81 94 TYR A O 1
ATOM 756 N N . GLN A 1 95 ? -0.798 1.714 25.457 1.00 86.56 95 GLN A N 1
ATOM 757 C CA . GLN A 1 95 ? -0.500 2.667 26.517 1.00 86.56 95 GLN A CA 1
ATOM 758 C C . GLN A 1 95 ? 1.008 2.865 26.589 1.00 86.56 95 GLN A C 1
ATOM 760 O O . GLN A 1 95 ? 1.779 1.909 26.508 1.00 86.56 95 GLN A O 1
ATOM 765 N N . MET A 1 96 ? 1.421 4.117 26.716 1.00 87.81 96 MET A N 1
ATOM 766 C CA . MET A 1 96 ? 2.803 4.494 26.953 1.00 87.81 96 MET A CA 1
ATOM 767 C C . MET A 1 96 ? 2.828 5.388 28.182 1.00 87.81 96 MET A C 1
ATOM 769 O O . MET A 1 96 ? 2.218 6.453 28.166 1.00 87.81 96 MET A O 1
ATOM 773 N N . SER A 1 97 ? 3.541 4.966 29.221 1.00 82.75 97 SER A N 1
ATOM 774 C CA . SER A 1 97 ? 3.803 5.834 30.363 1.00 82.75 97 SER A CA 1
ATOM 775 C C . SER A 1 97 ? 4.961 6.764 30.008 1.00 82.75 97 SER A C 1
ATOM 777 O O . SER A 1 97 ? 6.037 6.304 29.618 1.00 82.75 97 SER A O 1
ATOM 779 N N . TYR A 1 98 ? 4.725 8.070 30.068 1.00 83.75 98 TYR A N 1
ATOM 780 C CA . TYR A 1 98 ? 5.743 9.097 29.878 1.00 83.75 98 TYR A CA 1
ATOM 781 C C . TYR A 1 98 ? 5.613 10.101 31.017 1.00 83.75 98 TYR A C 1
ATOM 783 O O . TYR A 1 98 ? 4.544 10.675 31.210 1.00 83.75 98 TYR A O 1
ATOM 791 N N . ASP A 1 99 ? 6.691 10.277 31.780 1.00 85.25 99 ASP A N 1
ATOM 792 C CA . ASP A 1 99 ? 6.740 11.191 32.928 1.00 85.25 99 ASP A CA 1
ATOM 793 C C . ASP A 1 99 ? 5.621 10.947 33.966 1.00 85.25 99 ASP A C 1
ATOM 795 O O . ASP A 1 99 ? 4.906 11.851 34.389 1.00 85.25 99 ASP A O 1
ATOM 799 N N . GLY A 1 100 ? 5.384 9.673 34.309 1.00 87.25 100 GLY A N 1
ATOM 800 C CA . GLY A 1 100 ? 4.343 9.269 35.267 1.00 87.25 100 GLY A CA 1
ATOM 801 C C . GLY A 1 100 ? 2.901 9.440 34.772 1.00 87.25 100 GLY A C 1
ATOM 802 O O . GLY A 1 100 ? 1.967 9.147 35.514 1.00 87.25 100 GLY A O 1
ATOM 803 N N . THR A 1 101 ? 2.709 9.884 33.526 1.00 86.81 101 THR A N 1
ATOM 804 C CA . THR A 1 101 ? 1.396 10.021 32.893 1.00 86.81 101 THR A CA 1
ATOM 805 C C . THR A 1 101 ? 1.193 8.919 31.861 1.00 86.81 101 THR A C 1
ATOM 807 O O . THR A 1 101 ? 2.001 8.744 30.946 1.00 86.81 101 THR A O 1
ATOM 810 N N . ASP A 1 102 ? 0.078 8.199 31.967 1.00 87.81 102 ASP A N 1
ATOM 811 C CA . ASP A 1 102 ? -0.302 7.199 30.974 1.00 87.81 102 ASP A CA 1
ATOM 812 C C . ASP A 1 102 ? -0.930 7.866 29.746 1.00 87.81 102 ASP A C 1
ATOM 814 O O . ASP A 1 102 ? -2.029 8.422 29.790 1.00 87.81 102 ASP A O 1
ATOM 818 N N . ILE A 1 103 ? -0.233 7.784 28.614 1.00 89.56 103 ILE A N 1
ATOM 819 C CA . ILE A 1 103 ? -0.678 8.317 27.328 1.00 89.56 103 ILE A CA 1
ATOM 820 C C . ILE A 1 103 ? -1.214 7.169 26.478 1.00 89.56 103 ILE A C 1
ATOM 822 O O . ILE A 1 103 ? -0.526 6.181 26.211 1.00 89.56 103 ILE A O 1
ATOM 826 N N . THR A 1 104 ? -2.445 7.317 25.991 1.00 84.38 104 THR A N 1
ATOM 827 C CA . THR A 1 104 ? -2.998 6.410 24.982 1.00 84.38 104 THR A CA 1
ATOM 828 C C . THR A 1 104 ? -2.486 6.808 23.602 1.00 84.38 104 THR A C 1
ATOM 830 O O . THR A 1 104 ? -2.748 7.915 23.134 1.00 84.38 104 THR A O 1
ATOM 833 N N . LYS A 1 105 ? -1.789 5.893 22.931 1.00 86.00 105 LYS A N 1
ATOM 834 C CA . LYS A 1 105 ? -1.327 6.045 21.550 1.00 86.00 105 LYS A CA 1
ATOM 835 C C . LYS A 1 105 ? -1.948 4.980 20.650 1.00 86.00 105 LYS A C 1
ATOM 837 O O . LYS A 1 105 ? -2.504 3.982 21.112 1.00 86.00 105 LYS A O 1
ATOM 842 N N . TRP A 1 106 ? -1.859 5.222 19.347 1.00 82.38 106 TRP A N 1
ATOM 843 C CA . TRP A 1 106 ? -2.444 4.370 18.321 1.00 82.38 106 TRP A CA 1
ATOM 844 C C . TRP A 1 106 ? -1.406 4.009 17.268 1.00 82.38 106 TRP A C 1
ATOM 846 O O . TRP A 1 106 ? -0.774 4.889 16.688 1.00 82.38 106 TRP A O 1
ATOM 856 N N . ASN A 1 107 ? -1.271 2.715 16.997 1.00 83.88 107 ASN A N 1
ATOM 857 C CA . ASN A 1 107 ? -0.529 2.205 15.853 1.00 83.88 107 ASN A CA 1
ATOM 858 C C . ASN A 1 107 ? -1.496 1.996 14.687 1.00 83.88 107 ASN A C 1
ATOM 860 O O . ASN A 1 107 ? -2.483 1.270 14.825 1.00 83.88 107 ASN A O 1
ATOM 864 N N . LEU A 1 108 ? -1.195 2.594 13.532 1.00 81.00 108 LEU A N 1
ATOM 865 C CA . LEU A 1 108 ? -1.896 2.317 12.281 1.00 81.00 108 LEU A CA 1
ATOM 866 C C . LEU A 1 108 ? -1.120 1.261 11.492 1.00 81.00 108 LEU A C 1
ATOM 868 O O . LEU A 1 108 ? -0.046 1.529 10.958 1.00 81.00 108 LEU A O 1
ATOM 872 N N . LEU A 1 109 ? -1.676 0.057 11.410 1.00 85.00 109 LEU A N 1
ATOM 873 C CA . LEU A 1 109 ? -1.081 -1.061 10.688 1.00 85.00 109 LEU A CA 1
ATOM 874 C C . LEU A 1 109 ? -1.806 -1.269 9.358 1.00 85.00 109 LEU A C 1
ATOM 876 O O . LEU A 1 109 ? -3.034 -1.394 9.323 1.00 85.00 109 LEU A O 1
ATOM 880 N N . LEU A 1 110 ? -1.043 -1.346 8.267 1.00 82.31 110 LEU A N 1
ATOM 881 C CA . LEU A 1 110 ? -1.567 -1.649 6.935 1.00 82.31 110 LEU A CA 1
ATOM 882 C C . LEU A 1 110 ? -1.664 -3.168 6.745 1.00 82.31 110 LEU A C 1
ATOM 884 O O . LEU A 1 110 ? -0.694 -3.899 6.940 1.00 82.31 110 LEU A O 1
ATOM 888 N N . GLY A 1 111 ? -2.852 -3.637 6.379 1.00 83.75 111 GLY A N 1
ATOM 889 C CA . GLY A 1 111 ? -3.149 -5.029 6.062 1.00 83.75 111 GLY A CA 1
ATOM 890 C C . GLY A 1 111 ? -3.169 -5.272 4.554 1.00 83.75 111 GLY A C 1
ATOM 891 O O . GLY A 1 111 ? -2.214 -4.967 3.847 1.00 83.75 111 GLY A O 1
ATOM 892 N N . ASN A 1 112 ? -4.259 -5.856 4.053 1.00 82.94 112 ASN A N 1
ATOM 893 C CA . ASN A 1 112 ? -4.403 -6.155 2.628 1.00 82.94 112 ASN A CA 1
ATOM 894 C C . ASN A 1 112 ? -4.575 -4.879 1.799 1.00 82.94 112 ASN A C 1
ATOM 896 O O . ASN A 1 112 ? -5.434 -4.053 2.105 1.00 82.94 112 ASN A O 1
ATOM 900 N N . ILE A 1 113 ? -3.804 -4.775 0.721 1.00 81.75 113 ILE A N 1
ATOM 901 C CA . ILE A 1 113 ? -3.809 -3.672 -0.237 1.00 81.75 113 ILE A CA 1
ATOM 902 C C . ILE A 1 113 ? -4.408 -4.181 -1.555 1.00 81.75 113 ILE A C 1
ATOM 904 O O . ILE A 1 113 ? -3.784 -4.970 -2.257 1.00 81.75 113 ILE A O 1
ATOM 908 N N . GLY A 1 114 ? -5.617 -3.745 -1.892 1.00 81.31 114 GLY A N 1
ATOM 909 C CA . GLY A 1 114 ? -6.307 -4.027 -3.153 1.00 81.31 114 GLY A CA 1
ATOM 910 C C . GLY A 1 114 ? -6.129 -2.912 -4.185 1.00 81.31 114 GLY A C 1
ATOM 911 O O . GLY A 1 114 ? -5.863 -1.765 -3.818 1.00 81.31 114 GLY A O 1
ATOM 912 N N . VAL A 1 115 ? -6.309 -3.226 -5.470 1.00 78.69 115 VAL A N 1
ATOM 913 C CA . VAL A 1 115 ? -6.469 -2.207 -6.520 1.00 78.69 115 VAL A CA 1
ATOM 914 C C . VAL A 1 115 ? -7.912 -1.718 -6.472 1.00 78.69 115 VAL A C 1
ATOM 916 O O . VAL A 1 115 ? -8.840 -2.521 -6.411 1.00 78.69 115 VAL A O 1
ATOM 919 N N . ALA A 1 116 ? -8.122 -0.404 -6.468 1.00 74.62 116 ALA A N 1
ATOM 920 C CA . ALA A 1 116 ? -9.463 0.128 -6.652 1.00 74.62 116 ALA A CA 1
ATOM 921 C C . ALA A 1 116 ? -9.796 0.057 -8.148 1.00 74.62 116 ALA A C 1
ATOM 923 O O . ALA A 1 116 ? -9.081 0.630 -8.967 1.00 74.62 116 ALA A O 1
ATOM 924 N N . ALA A 1 117 ? -10.842 -0.686 -8.509 1.00 59.97 117 ALA A N 1
ATOM 925 C CA . ALA A 1 117 ? -11.435 -0.541 -9.832 1.00 59.97 117 ALA A CA 1
ATOM 926 C C . ALA A 1 117 ? -12.073 0.854 -9.919 1.00 59.97 117 ALA A C 1
ATOM 928 O O . ALA A 1 117 ? -12.715 1.281 -8.955 1.00 59.97 117 ALA A O 1
ATOM 929 N N . ASN A 1 118 ? -11.848 1.541 -11.040 1.00 46.53 118 ASN A N 1
ATOM 930 C CA . ASN A 1 118 ? -12.608 2.736 -11.407 1.00 46.53 118 ASN A CA 1
ATOM 931 C C . ASN A 1 118 ? -14.022 2.342 -11.831 1.00 46.53 118 ASN A C 1
ATOM 933 O O . ASN A 1 118 ? -14.146 1.281 -12.487 1.00 46.53 118 ASN A O 1
#

Secondary structure (DSSP, 8-state):
-PPPEEEEEETTEEEEEEEEHHHHHHHHHTSS-SEEEEEEEEEEEEEEEEE-TTS-EEEEEEEEEEEEEE-SSTT-EEEEEEEEEEEEEEEEEEEEEETTEEEEEEEEEEEEEEEPP-

Mean predicted aligned error: 7.17 Å